Protein AF-A0A3N5YMM6-F1 (afdb_monomer)

Structure (mmCIF, N/CA/C/O backbone):
data_AF-A0A3N5YMM6-F1
#
_entry.id   AF-A0A3N5YMM6-F1
#
loop_
_atom_site.group_PDB
_atom_site.id
_atom_site.type_symbol
_atom_site.label_atom_id
_atom_site.label_alt_id
_atom_site.label_comp_id
_atom_site.label_asym_id
_atom_site.label_entity_id
_atom_site.label_seq_id
_atom_site.pdbx_PDB_ins_code
_atom_site.Cartn_x
_atom_site.Cartn_y
_atom_site.Cartn_z
_atom_site.occupancy
_atom_site.B_iso_or_equiv
_atom_site.auth_seq_id
_atom_site.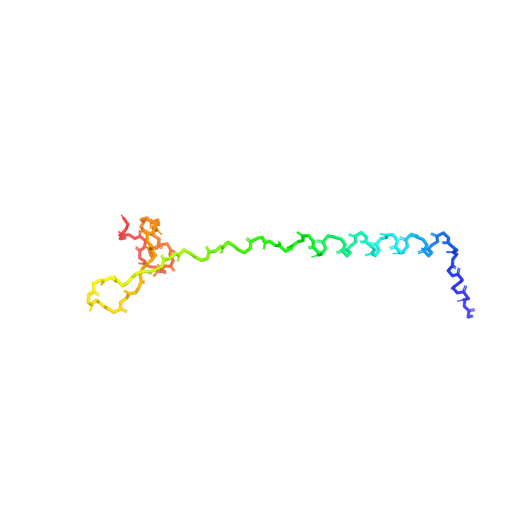auth_comp_id
_atom_site.auth_asym_id
_atom_site.auth_atom_id
_atom_site.pdbx_PDB_model_num
ATOM 1 N N . MET A 1 1 ? 57.882 -8.226 6.122 1.00 41.09 1 MET A N 1
ATOM 2 C CA . MET A 1 1 ? 56.958 -7.173 5.659 1.00 41.09 1 MET A CA 1
ATOM 3 C C . MET A 1 1 ? 56.616 -7.536 4.225 1.00 41.09 1 MET A C 1
ATOM 5 O O . MET A 1 1 ? 57.473 -7.406 3.367 1.00 41.09 1 MET A O 1
ATOM 9 N N . SER A 1 2 ? 55.492 -8.214 4.006 1.00 50.03 2 SER A N 1
ATOM 10 C CA . SER A 1 2 ? 55.129 -8.778 2.701 1.00 50.03 2 SER A CA 1
ATOM 11 C C . SER A 1 2 ? 54.557 -7.675 1.816 1.00 50.03 2 SER A C 1
ATOM 13 O O . SER A 1 2 ? 53.477 -7.163 2.104 1.00 50.03 2 SER A O 1
ATOM 15 N N . ASP A 1 3 ? 55.279 -7.316 0.757 1.00 51.44 3 ASP A N 1
ATOM 16 C CA . ASP A 1 3 ? 54.804 -6.374 -0.253 1.00 51.44 3 ASP A CA 1
ATOM 17 C C . ASP A 1 3 ? 53.600 -6.972 -0.991 1.00 51.44 3 ASP A C 1
ATOM 19 O O . ASP A 1 3 ? 53.722 -7.890 -1.801 1.00 51.44 3 ASP A O 1
ATOM 23 N N . GLN A 1 4 ? 52.406 -6.459 -0.697 1.00 62.53 4 GLN A N 1
ATOM 24 C CA . GLN A 1 4 ? 51.186 -6.769 -1.438 1.00 62.53 4 GLN A CA 1
ATOM 25 C C . GLN A 1 4 ? 51.175 -5.970 -2.745 1.00 62.53 4 GLN A C 1
ATOM 27 O O . GLN A 1 4 ? 50.545 -4.919 -2.855 1.00 62.53 4 GLN A O 1
ATOM 32 N N . THR A 1 5 ? 51.910 -6.439 -3.752 1.00 67.00 5 THR A N 1
ATOM 33 C CA . THR A 1 5 ? 51.927 -5.795 -5.070 1.00 67.00 5 THR A CA 1
ATOM 34 C C . THR A 1 5 ? 50.675 -6.198 -5.859 1.00 67.00 5 THR A C 1
ATOM 36 O O . THR A 1 5 ? 50.645 -7.247 -6.503 1.00 67.00 5 THR A O 1
ATOM 39 N N . LEU A 1 6 ? 49.622 -5.372 -5.818 1.00 69.62 6 LEU A N 1
ATOM 40 C CA . LEU A 1 6 ? 48.410 -5.586 -6.621 1.00 69.62 6 LEU A CA 1
ATOM 41 C C . LEU A 1 6 ? 48.777 -5.668 -8.110 1.00 69.62 6 LEU A C 1
ATOM 43 O O . LEU A 1 6 ? 49.235 -4.697 -8.718 1.00 69.62 6 LEU A O 1
ATOM 47 N N . THR A 1 7 ? 48.576 -6.832 -8.726 1.00 83.69 7 THR A N 1
ATOM 48 C CA . THR A 1 7 ? 48.901 -7.017 -10.145 1.00 83.69 7 THR A CA 1
ATOM 49 C C . THR A 1 7 ? 47.855 -6.317 -11.017 1.00 83.69 7 THR A C 1
ATOM 51 O O . THR A 1 7 ? 46.682 -6.254 -10.654 1.00 83.69 7 THR A O 1
ATOM 54 N N . ARG A 1 8 ? 48.221 -5.856 -12.225 1.00 81.00 8 ARG A N 1
ATOM 55 C CA . ARG A 1 8 ? 47.285 -5.179 -13.161 1.00 81.00 8 ARG A CA 1
ATOM 56 C C . ARG A 1 8 ? 45.974 -5.949 -13.371 1.00 81.00 8 ARG A C 1
ATOM 58 O O . ARG A 1 8 ? 44.906 -5.357 -13.464 1.00 81.00 8 ARG A O 1
ATOM 65 N N . ARG A 1 9 ? 46.054 -7.282 -13.413 1.00 82.38 9 ARG A N 1
ATOM 66 C CA . ARG A 1 9 ? 44.892 -8.174 -13.526 1.00 82.38 9 ARG A CA 1
ATOM 67 C C . ARG A 1 9 ? 43.987 -8.117 -12.291 1.00 82.38 9 ARG A C 1
ATOM 69 O O . ARG A 1 9 ? 42.773 -8.175 -12.445 1.00 82.38 9 ARG A O 1
ATOM 76 N N . GLU A 1 10 ? 44.552 -8.021 -11.093 1.00 81.56 10 GLU A N 1
ATOM 77 C CA . GLU A 1 10 ? 43.776 -7.895 -9.856 1.00 81.56 10 GLU A CA 1
ATOM 78 C C . GLU A 1 10 ? 43.109 -6.529 -9.755 1.00 81.56 10 GLU A C 1
ATOM 80 O O . GLU A 1 10 ? 41.928 -6.461 -9.431 1.00 81.56 10 GLU A O 1
ATOM 85 N N . PHE A 1 11 ? 43.804 -5.467 -10.166 1.00 79.06 11 PHE A N 1
ATOM 86 C CA . PHE A 1 11 ? 43.215 -4.133 -10.276 1.00 79.06 11 PHE A CA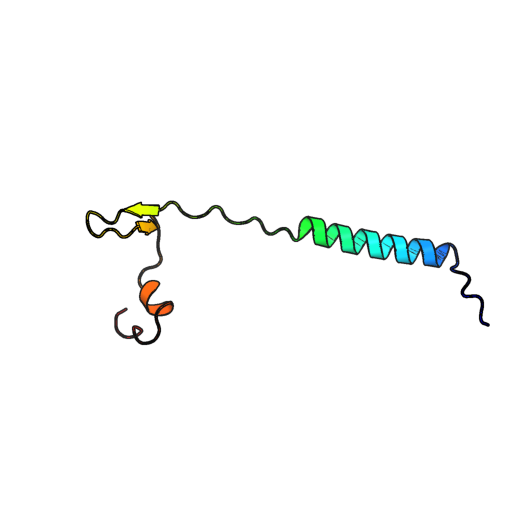 1
ATOM 87 C C . PHE A 1 11 ? 41.997 -4.118 -11.214 1.00 79.06 11 PHE A C 1
ATOM 89 O O . PHE A 1 11 ? 40.943 -3.601 -10.851 1.00 79.06 11 PHE A O 1
ATOM 96 N N . VAL A 1 12 ? 42.095 -4.757 -12.387 1.00 85.12 12 V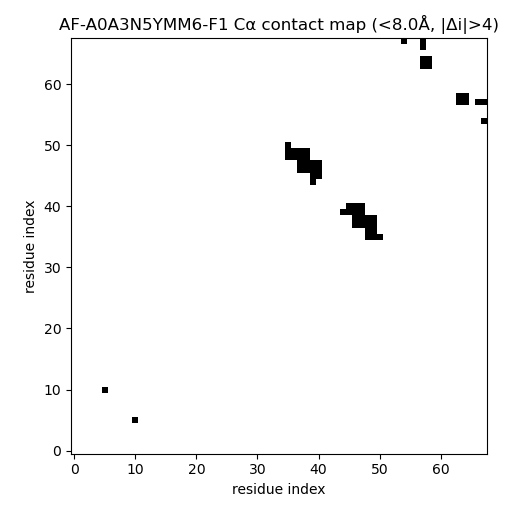AL A N 1
ATOM 97 C CA . VAL A 1 12 ? 40.963 -4.866 -13.327 1.00 85.12 12 VAL A CA 1
ATOM 98 C C . VAL A 1 12 ? 39.816 -5.693 -12.743 1.00 85.12 12 VAL A C 1
ATOM 100 O O . VAL A 1 12 ? 38.660 -5.316 -12.904 1.00 85.12 12 VAL A O 1
ATOM 103 N N . LYS A 1 13 ? 40.103 -6.790 -12.030 1.00 81.00 13 LYS A N 1
ATOM 104 C CA . LYS A 1 13 ? 39.066 -7.613 -11.382 1.00 81.00 13 LYS A CA 1
ATOM 105 C C . LYS A 1 13 ? 38.329 -6.852 -10.281 1.00 81.00 13 LYS A C 1
ATOM 107 O O . LYS A 1 13 ? 37.104 -6.894 -10.241 1.00 81.00 13 LYS A O 1
ATOM 112 N N . VAL A 1 14 ? 39.060 -6.147 -9.419 1.00 83.31 14 VAL A N 1
ATOM 113 C CA . VAL A 1 14 ? 38.482 -5.344 -8.332 1.00 83.31 14 VAL A CA 1
ATOM 114 C C . VAL A 1 14 ? 37.692 -4.162 -8.899 1.00 83.31 14 VAL A C 1
ATOM 116 O O . VAL A 1 14 ? 36.570 -3.920 -8.463 1.00 83.31 14 VAL A O 1
ATOM 119 N N . GLY A 1 15 ? 38.217 -3.483 -9.923 1.00 78.56 15 GLY A N 1
ATOM 120 C CA . GLY A 1 15 ? 37.516 -2.399 -10.614 1.00 78.56 15 GLY A CA 1
ATOM 121 C C . GLY A 1 15 ? 36.232 -2.864 -11.307 1.00 78.56 15 GLY A C 1
ATOM 122 O O . GLY A 1 15 ? 35.193 -2.225 -11.164 1.00 78.56 15 GLY A O 1
ATOM 123 N N . ALA A 1 16 ? 36.268 -4.008 -11.997 1.00 73.94 16 ALA A N 1
ATOM 124 C CA . ALA A 1 16 ? 35.091 -4.591 -12.639 1.00 73.94 16 ALA A CA 1
ATOM 125 C C . ALA A 1 16 ? 34.034 -5.045 -11.615 1.00 73.94 16 ALA A C 1
ATOM 127 O O . ALA A 1 16 ? 32.848 -4.778 -11.804 1.00 73.94 16 ALA A O 1
ATOM 128 N N . ALA A 1 17 ? 34.450 -5.675 -10.510 1.00 72.06 17 ALA A N 1
ATOM 129 C CA . ALA A 1 17 ? 33.546 -6.065 -9.428 1.00 72.06 17 ALA A CA 1
ATOM 130 C C . ALA A 1 17 ? 32.911 -4.843 -8.738 1.00 72.06 17 ALA A C 1
ATOM 132 O O . ALA A 1 17 ? 31.709 -4.838 -8.476 1.00 72.06 17 ALA A O 1
ATOM 133 N N . GLY A 1 18 ? 33.692 -3.783 -8.505 1.00 74.94 18 GLY A N 1
ATOM 134 C CA . GLY A 1 18 ? 33.200 -2.523 -7.944 1.00 74.94 18 GLY A CA 1
ATOM 135 C C . GLY A 1 18 ? 32.206 -1.808 -8.864 1.00 74.94 18 GLY A C 1
ATOM 136 O O . GLY A 1 18 ? 31.160 -1.352 -8.405 1.00 74.94 18 GLY A O 1
ATOM 137 N N . ALA A 1 19 ? 32.481 -1.771 -10.172 1.00 69.88 19 ALA A N 1
ATOM 138 C CA . ALA A 1 19 ? 31.583 -1.176 -11.161 1.00 69.88 19 ALA A CA 1
ATOM 139 C C . ALA A 1 19 ? 30.261 -1.955 -11.298 1.00 69.88 19 ALA A C 1
ATOM 141 O O . ALA A 1 19 ? 29.195 -1.345 -11.369 1.00 69.88 19 ALA A O 1
ATOM 142 N N . ALA A 1 20 ? 30.309 -3.292 -11.275 1.00 63.81 20 ALA A N 1
ATOM 143 C CA . ALA A 1 20 ? 29.109 -4.128 -11.307 1.00 63.81 20 ALA A CA 1
ATOM 144 C C . ALA A 1 20 ? 28.244 -3.947 -10.045 1.00 63.81 20 ALA A C 1
ATOM 146 O O . ALA A 1 20 ? 27.026 -3.813 -10.149 1.00 63.81 20 ALA A O 1
ATOM 147 N N . GLY A 1 21 ? 28.864 -3.870 -8.861 1.00 63.66 21 GLY A N 1
ATOM 148 C CA . GLY A 1 21 ? 28.154 -3.592 -7.609 1.00 63.66 21 GLY A CA 1
ATOM 149 C C . GLY A 1 21 ? 27.484 -2.214 -7.595 1.00 63.66 21 GLY A C 1
ATOM 150 O O . GLY A 1 21 ? 26.334 -2.087 -7.175 1.00 63.66 21 GLY A O 1
ATOM 151 N N . ALA A 1 22 ? 28.160 -1.192 -8.129 1.00 64.94 22 ALA A N 1
ATOM 152 C CA . ALA A 1 22 ? 27.592 0.147 -8.268 1.00 64.94 22 ALA A CA 1
ATOM 153 C C . ALA A 1 22 ? 26.420 0.185 -9.266 1.00 64.94 22 ALA A C 1
ATOM 155 O O . ALA A 1 22 ? 25.398 0.805 -8.983 1.00 64.94 22 ALA A O 1
ATOM 156 N N . ALA A 1 23 ? 26.512 -0.520 -10.398 1.00 63.69 23 ALA A N 1
ATOM 157 C CA . ALA A 1 23 ? 25.431 -0.583 -11.387 1.00 63.69 23 ALA A CA 1
ATOM 158 C C . ALA A 1 23 ? 24.141 -1.218 -10.826 1.00 63.69 23 ALA A C 1
ATOM 160 O O . ALA A 1 23 ? 23.037 -0.766 -11.139 1.00 63.69 23 ALA A O 1
ATOM 161 N N . ILE A 1 24 ? 24.266 -2.221 -9.949 1.00 62.31 24 ILE A N 1
ATOM 162 C CA . ILE A 1 24 ? 23.117 -2.817 -9.250 1.00 62.31 24 ILE A CA 1
ATOM 163 C C . ILE A 1 24 ? 22.516 -1.812 -8.259 1.00 62.31 24 ILE A C 1
ATOM 165 O O . ILE A 1 24 ? 21.302 -1.650 -8.215 1.00 62.31 24 ILE A O 1
ATOM 169 N N . ALA A 1 25 ? 23.340 -1.072 -7.512 1.00 63.47 25 ALA A N 1
ATOM 170 C CA . ALA A 1 25 ? 22.849 -0.058 -6.577 1.00 63.47 25 ALA A CA 1
ATOM 171 C C . ALA A 1 25 ? 22.107 1.098 -7.278 1.00 63.47 25 ALA A C 1
ATOM 173 O O . ALA A 1 25 ? 21.092 1.567 -6.768 1.00 63.47 25 ALA A O 1
ATOM 174 N N . LEU A 1 26 ? 22.559 1.522 -8.466 1.00 63.56 26 LEU A N 1
ATOM 175 C CA . LEU A 1 26 ? 21.874 2.556 -9.255 1.00 63.56 26 LEU A CA 1
ATOM 176 C C . LEU A 1 26 ? 20.541 2.083 -9.859 1.00 63.56 26 LEU A C 1
ATOM 178 O O . LEU A 1 26 ? 19.676 2.909 -10.139 1.00 63.56 26 LEU A O 1
ATOM 182 N N . THR A 1 27 ? 20.364 0.778 -10.067 1.00 62.28 27 THR A N 1
ATOM 183 C CA . THR A 1 27 ? 19.139 0.199 -10.652 1.00 62.28 27 THR A CA 1
ATOM 184 C C . THR A 1 27 ? 18.191 -0.395 -9.608 1.00 62.28 27 THR A C 1
ATOM 186 O O . THR A 1 27 ? 17.024 -0.628 -9.909 1.00 62.28 27 THR A O 1
ATOM 189 N N . ALA A 1 28 ? 18.646 -0.570 -8.363 1.00 62.53 28 ALA A N 1
ATOM 190 C CA . ALA A 1 28 ? 17.841 -1.035 -7.231 1.00 62.53 28 ALA A CA 1
ATOM 191 C C . ALA A 1 28 ? 16.889 0.032 -6.657 1.00 62.53 28 ALA A C 1
ATOM 193 O O . ALA A 1 28 ? 16.165 -0.237 -5.696 1.00 62.53 28 ALA A O 1
ATOM 194 N N . GLY A 1 29 ? 16.866 1.237 -7.233 1.00 62.09 29 GLY A N 1
ATOM 195 C CA . GLY A 1 29 ? 15.843 2.237 -6.953 1.00 62.09 29 GLY A CA 1
ATOM 196 C C . GLY A 1 29 ? 14.484 1.734 -7.432 1.00 62.09 29 GLY A C 1
ATOM 197 O O . GLY A 1 29 ? 14.103 1.968 -8.576 1.00 62.09 29 GLY A O 1
ATOM 198 N N . GLY A 1 30 ? 13.764 1.021 -6.563 1.00 64.12 30 GLY A N 1
ATOM 199 C CA . GLY A 1 30 ? 12.387 0.619 -6.817 1.00 64.12 30 GLY A CA 1
ATOM 200 C C . GLY A 1 30 ? 11.567 1.837 -7.228 1.00 64.12 30 GLY A C 1
ATOM 201 O O . GLY A 1 30 ? 11.678 2.903 -6.619 1.00 64.12 30 GLY A O 1
ATOM 202 N N . THR A 1 31 ? 10.762 1.693 -8.278 1.00 65.06 31 THR A N 1
ATOM 203 C CA . THR A 1 31 ? 9.806 2.721 -8.680 1.00 65.06 31 THR A CA 1
ATOM 204 C C . THR A 1 31 ? 8.855 2.940 -7.515 1.00 65.06 31 THR A C 1
ATOM 206 O O . THR A 1 31 ? 7.982 2.122 -7.230 1.00 65.06 31 THR A O 1
ATOM 209 N N . GLN A 1 32 ? 9.078 4.022 -6.771 1.00 65.75 32 GLN A N 1
ATOM 210 C CA . GLN A 1 32 ? 8.227 4.382 -5.653 1.00 65.75 32 GLN A CA 1
ATOM 211 C C . GLN A 1 32 ? 6.846 4.659 -6.240 1.00 65.75 32 GLN A C 1
ATOM 213 O O . GLN A 1 32 ? 6.653 5.635 -6.968 1.00 65.75 32 GLN A O 1
ATOM 218 N N . ALA A 1 33 ? 5.921 3.724 -6.026 1.00 72.94 33 ALA A N 1
ATOM 219 C CA . ALA A 1 33 ? 4.590 3.819 -6.590 1.00 72.94 33 ALA A CA 1
ATOM 220 C C . ALA A 1 33 ? 3.967 5.131 -6.112 1.00 72.94 33 ALA A C 1
ATOM 222 O O . ALA A 1 33 ? 3.988 5.430 -4.915 1.00 72.94 33 ALA A O 1
ATOM 223 N N . ALA A 1 34 ? 3.444 5.923 -7.051 1.00 79.50 34 ALA A N 1
ATOM 224 C CA . ALA A 1 34 ? 2.769 7.162 -6.708 1.00 79.50 34 ALA A CA 1
ATOM 225 C C . ALA A 1 34 ? 1.677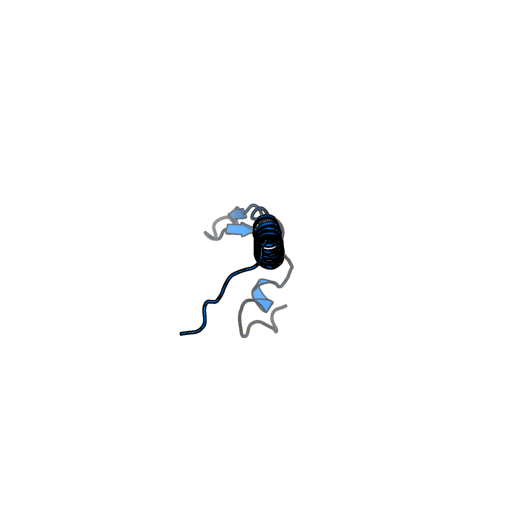 6.863 -5.671 1.00 79.50 34 ALA A C 1
ATOM 227 O O . ALA A 1 34 ? 0.889 5.925 -5.834 1.00 79.50 34 ALA A O 1
ATOM 228 N N . ALA A 1 35 ? 1.659 7.635 -4.582 1.00 82.62 35 ALA A N 1
ATOM 229 C CA . ALA A 1 35 ? 0.656 7.467 -3.544 1.00 82.62 35 ALA A CA 1
ATOM 230 C C . ALA A 1 35 ? -0.744 7.600 -4.161 1.00 82.62 35 ALA A C 1
ATOM 232 O O . ALA A 1 35 ? -0.997 8.479 -4.987 1.00 82.62 35 ALA A O 1
ATOM 233 N N . MET A 1 36 ? -1.657 6.706 -3.774 1.00 88.56 36 MET A N 1
ATOM 234 C CA . MET A 1 36 ? -3.029 6.778 -4.277 1.00 88.56 36 MET A CA 1
ATOM 235 C C . MET A 1 36 ? -3.689 8.075 -3.805 1.00 88.56 36 MET A C 1
ATOM 237 O O . MET A 1 36 ? -3.537 8.420 -2.633 1.00 88.56 36 MET A O 1
ATOM 241 N N . PRO A 1 37 ? -4.477 8.748 -4.658 1.00 91.31 37 PRO A N 1
ATOM 242 C CA . PRO A 1 37 ? -5.194 9.941 -4.244 1.00 91.31 37 PRO A CA 1
ATOM 243 C C . PRO A 1 37 ? -6.143 9.667 -3.070 1.00 91.31 37 PRO A C 1
ATOM 245 O O . PRO A 1 37 ? -6.815 8.629 -3.016 1.00 91.31 37 PRO A O 1
ATOM 248 N N . GLU A 1 38 ? -6.226 10.637 -2.162 1.00 93.25 38 GLU A N 1
ATOM 249 C CA . GLU A 1 38 ? -7.116 10.620 -1.004 1.00 93.25 38 GLU A CA 1
ATOM 250 C C . GLU A 1 38 ? -8.144 11.749 -1.076 1.00 93.25 38 GLU A C 1
ATOM 252 O O . GLU A 1 38 ? -7.873 12.834 -1.596 1.00 93.25 38 GLU A O 1
ATOM 257 N N . ARG A 1 39 ? -9.333 11.512 -0.518 1.00 93.88 39 ARG A N 1
ATOM 258 C CA . ARG A 1 39 ? -10.412 12.504 -0.431 1.00 93.88 39 ARG A CA 1
ATOM 259 C C . ARG A 1 39 ? -11.064 12.457 0.957 1.00 93.88 39 ARG A C 1
ATOM 261 O O . ARG A 1 39 ? -11.095 11.385 1.562 1.00 93.88 39 ARG A O 1
ATOM 268 N N . PRO A 1 40 ? -11.591 13.580 1.482 1.00 94.38 40 PRO A N 1
ATOM 269 C CA . PRO A 1 40 ? -12.385 13.573 2.708 1.00 94.38 40 PRO A CA 1
ATOM 270 C C . PRO A 1 40 ? -13.596 12.635 2.625 1.00 94.38 40 PRO A C 1
ATOM 272 O O . PRO A 1 40 ? -14.353 12.649 1.650 1.00 94.38 40 PRO A O 1
ATOM 275 N N . LEU A 1 41 ? -13.805 11.868 3.693 1.00 91.19 41 LEU A N 1
ATOM 276 C CA . LEU A 1 41 ? -14.988 11.051 3.925 1.00 91.19 41 LEU A CA 1
ATOM 277 C C . LEU A 1 41 ? -16.090 11.918 4.554 1.00 91.19 41 LEU A C 1
ATOM 279 O O . LEU A 1 41 ? -16.333 11.898 5.763 1.00 91.19 41 LEU A O 1
ATOM 283 N N . GLY A 1 42 ? -16.732 12.744 3.728 1.00 92.31 42 GLY A N 1
ATOM 284 C CA . GLY A 1 42 ? -17.790 13.652 4.175 1.00 92.31 42 GLY A CA 1
ATOM 285 C C . GLY A 1 42 ? -17.316 14.613 5.274 1.00 92.31 42 GLY A C 1
ATOM 286 O O . GLY A 1 42 ? -16.261 15.231 5.149 1.00 92.31 42 GLY A O 1
ATOM 287 N N . LYS A 1 43 ? -18.095 14.738 6.359 1.00 94.12 43 LYS A N 1
ATOM 288 C CA . LYS A 1 43 ? -17.803 15.618 7.512 1.00 94.12 43 LYS A CA 1
ATOM 289 C C . LYS A 1 43 ? -17.108 14.908 8.682 1.00 94.12 43 LYS A C 1
ATOM 291 O O . LYS A 1 43 ? -17.017 15.471 9.765 1.00 94.12 43 LYS A O 1
ATOM 296 N N . THR A 1 44 ? -16.626 13.683 8.483 1.00 92.75 44 THR A N 1
ATOM 297 C CA . THR A 1 44 ? -16.004 12.883 9.556 1.00 92.75 44 THR A CA 1
ATOM 298 C C . THR A 1 44 ? -14.604 13.367 9.947 1.00 92.75 44 THR A C 1
ATOM 300 O O . THR A 1 44 ? -14.072 12.940 10.961 1.00 92.75 44 THR A O 1
ATOM 303 N N . GLY A 1 45 ? -13.983 14.234 9.137 1.00 92.94 45 GLY A N 1
ATOM 304 C CA . GLY A 1 45 ? -12.601 14.685 9.335 1.00 92.94 45 GLY A CA 1
ATOM 305 C C . GLY A 1 45 ? -11.539 13.682 8.867 1.00 92.94 45 GLY A C 1
ATOM 306 O O . GLY A 1 45 ? -10.357 14.016 8.849 1.00 92.94 45 GLY A O 1
ATOM 307 N N . HIS A 1 46 ? -11.937 12.486 8.424 1.00 90.19 46 HIS A N 1
ATOM 308 C CA . HIS A 1 46 ? -11.023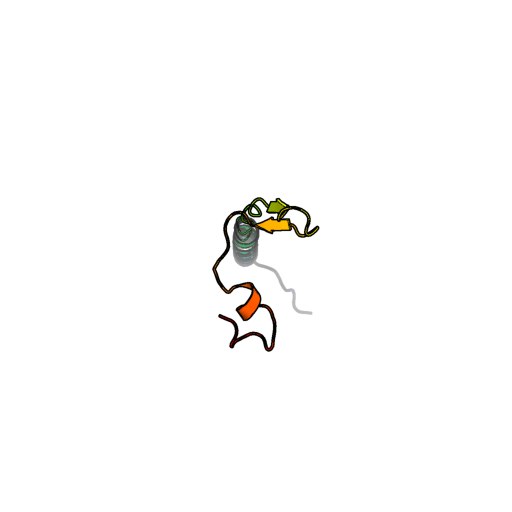 11.475 7.900 1.00 90.19 46 HIS A CA 1
ATOM 309 C C . HIS A 1 46 ? -10.845 11.597 6.386 1.00 90.19 46 HIS A C 1
ATOM 311 O O . HIS A 1 46 ? -11.794 11.885 5.654 1.00 90.19 46 HIS A O 1
ATOM 317 N N . LYS A 1 47 ? -9.625 11.346 5.907 1.00 92.19 47 LYS A N 1
ATOM 318 C CA . LYS A 1 47 ? -9.317 11.178 4.483 1.00 92.19 47 LYS A CA 1
ATOM 319 C C . LYS A 1 47 ? -9.164 9.693 4.181 1.00 92.19 47 LYS A C 1
ATOM 321 O O . LYS A 1 47 ? -8.577 8.962 4.972 1.00 92.19 47 LYS A O 1
ATOM 326 N N . VAL A 1 48 ? -9.723 9.257 3.059 1.00 89.81 48 VAL A N 1
ATOM 327 C CA . VAL A 1 48 ? -9.682 7.861 2.612 1.00 89.81 48 VAL A CA 1
ATOM 328 C C . VAL A 1 48 ? -9.129 7.780 1.197 1.00 89.81 48 VAL A C 1
ATOM 330 O O . VAL A 1 48 ? -9.326 8.696 0.391 1.00 89.81 48 VAL A O 1
ATOM 333 N N . ARG A 1 49 ? -8.447 6.674 0.888 1.00 90.88 49 ARG A N 1
ATOM 334 C CA . ARG A 1 49 ? -7.960 6.373 -0.466 1.00 90.88 49 ARG A CA 1
ATOM 335 C C . ARG A 1 49 ? -9.158 6.110 -1.382 1.00 90.88 49 ARG A C 1
ATOM 337 O O . ARG A 1 49 ? -10.120 5.474 -0.963 1.00 90.88 49 ARG A O 1
ATOM 344 N N . ILE A 1 50 ? -9.114 6.608 -2.621 1.00 89.81 50 ILE A N 1
ATOM 345 C CA . ILE A 1 50 ? -10.240 6.480 -3.575 1.00 89.81 50 ILE A CA 1
ATOM 346 C C . ILE A 1 50 ? -10.547 5.016 -3.912 1.00 89.81 50 ILE A C 1
ATOM 348 O O . ILE A 1 50 ? -11.705 4.662 -4.116 1.00 89.81 50 ILE A O 1
ATOM 352 N N . PHE A 1 51 ? -9.512 4.183 -3.967 1.00 85.94 51 PHE A N 1
ATOM 353 C CA . PHE A 1 51 ? -9.637 2.739 -4.079 1.00 85.94 51 PHE A CA 1
ATOM 354 C C . PHE A 1 51 ? -8.990 2.111 -2.851 1.00 85.94 51 PHE A C 1
ATOM 356 O O . PHE A 1 51 ? -7.883 2.490 -2.456 1.00 85.94 51 PHE A O 1
ATOM 363 N N . SER A 1 52 ? -9.689 1.165 -2.247 1.00 82.50 52 SER A N 1
ATOM 364 C CA . SER A 1 52 ? -9.221 0.409 -1.097 1.00 82.50 52 SER A CA 1
ATOM 365 C C . SER A 1 52 ? -9.698 -1.031 -1.212 1.00 82.50 52 SER A C 1
ATOM 367 O O . SER A 1 52 ? -10.696 -1.333 -1.867 1.00 82.50 52 SER A O 1
ATOM 369 N N . LEU A 1 53 ? -8.961 -1.928 -0.567 1.00 85.88 53 LEU A N 1
ATOM 370 C CA . LEU A 1 53 ? -9.408 -3.296 -0.370 1.00 85.88 53 LEU A CA 1
ATOM 371 C C . LEU A 1 53 ? -10.456 -3.305 0.754 1.00 85.88 53 LEU A C 1
ATOM 373 O O . LEU A 1 53 ? -10.212 -2.752 1.829 1.00 85.88 53 LEU A O 1
ATOM 377 N N . GLY A 1 54 ? -11.615 -3.921 0.519 1.00 83.69 54 GLY A N 1
ATOM 378 C CA . GLY A 1 54 ? -12.604 -4.149 1.576 1.00 83.69 54 GLY A CA 1
ATOM 379 C C . GLY A 1 54 ? -11.982 -4.939 2.731 1.00 83.69 54 GLY A C 1
ATOM 380 O O . GLY A 1 54 ? -11.206 -5.860 2.493 1.00 83.69 54 GLY A O 1
ATOM 381 N N . GLY A 1 55 ? -12.253 -4.538 3.974 1.00 82.44 55 GLY A N 1
ATOM 382 C CA . GLY A 1 55 ? -11.687 -5.197 5.157 1.00 82.44 55 GLY A CA 1
ATOM 383 C C . GLY A 1 55 ? -10.198 -4.924 5.419 1.00 82.44 55 GLY A C 1
ATOM 384 O O . GLY A 1 55 ? -9.646 -5.504 6.346 1.00 82.44 55 GLY A O 1
ATOM 385 N N . GLN A 1 56 ? -9.520 -4.026 4.682 1.00 85.00 56 GLN A N 1
ATOM 386 C CA . GLN A 1 56 ? -8.108 -3.711 4.977 1.00 85.00 56 GLN A CA 1
ATOM 387 C C . GLN A 1 56 ? -7.912 -3.239 6.428 1.00 85.00 56 GLN A C 1
ATOM 389 O O . GLN A 1 56 ? -7.075 -3.759 7.159 1.00 85.00 56 GLN A O 1
ATOM 394 N N . ALA A 1 57 ? -8.780 -2.342 6.902 1.00 78.50 57 ALA A N 1
ATOM 395 C CA . ALA A 1 57 ?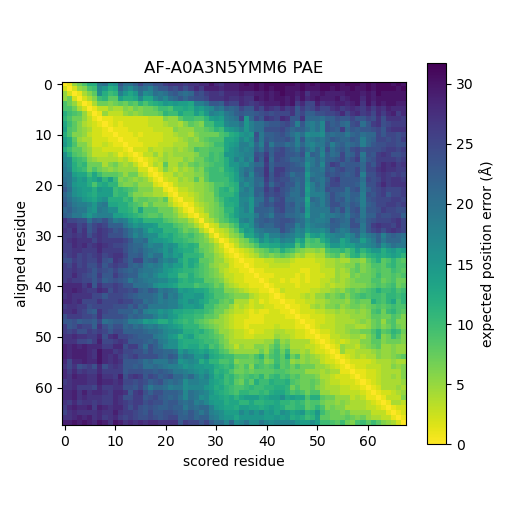 -8.722 -1.861 8.281 1.00 78.50 57 ALA A CA 1
ATOM 396 C C . ALA A 1 57 ? -8.800 -2.996 9.319 1.00 78.50 57 ALA A C 1
ATOM 398 O O . ALA A 1 57 ? -8.227 -2.863 10.397 1.00 78.50 57 ALA A O 1
ATOM 399 N N . THR A 1 58 ? -9.472 -4.099 8.982 1.00 81.50 58 THR A N 1
ATOM 400 C CA . THR A 1 58 ? -9.595 -5.286 9.828 1.00 81.50 58 THR A CA 1
ATOM 401 C C . THR A 1 58 ? -8.309 -6.120 9.868 1.00 81.50 58 THR A C 1
ATOM 403 O O . THR A 1 58 ? -7.969 -6.721 10.885 1.00 81.50 58 THR A O 1
ATOM 406 N N . ILE A 1 59 ? -7.557 -6.138 8.767 1.00 81.88 59 ILE A N 1
ATOM 407 C CA . ILE A 1 59 ? -6.261 -6.821 8.678 1.00 81.88 59 ILE A CA 1
ATOM 408 C C . ILE A 1 59 ? -5.170 -6.003 9.384 1.00 81.88 59 ILE A C 1
ATOM 410 O O . ILE A 1 59 ? -4.313 -6.567 10.062 1.00 81.88 59 ILE A O 1
ATOM 414 N N . GLU A 1 60 ? -5.199 -4.676 9.247 1.00 83.00 60 GLU A N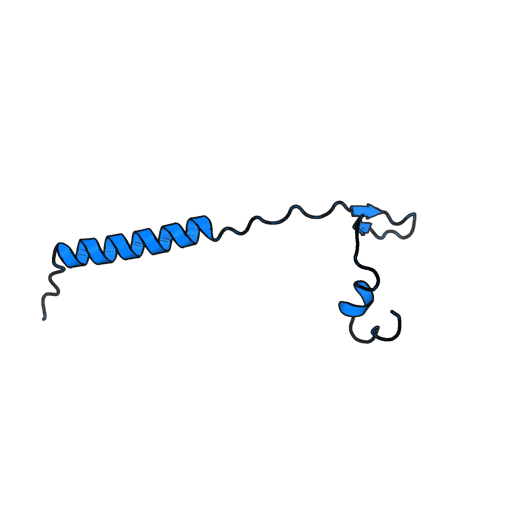 1
ATOM 415 C CA . GLU A 1 60 ? -4.199 -3.767 9.824 1.00 83.00 60 GLU A CA 1
ATOM 416 C C . GLU A 1 60 ? -4.374 -3.537 11.333 1.00 83.00 60 GLU A C 1
ATOM 418 O O . GLU A 1 60 ? -3.396 -3.235 12.022 1.00 83.00 60 GLU A O 1
ATOM 423 N N . LYS A 1 61 ? -5.597 -3.667 11.867 1.00 82.69 61 LYS A N 1
ATOM 424 C CA . LYS A 1 61 ? -5.891 -3.429 13.288 1.00 82.69 61 LYS A CA 1
ATOM 425 C C . LYS A 1 61 ? -5.998 -4.743 14.073 1.00 82.69 61 LYS A C 1
ATOM 427 O O . LYS A 1 61 ? -6.940 -5.511 13.857 1.00 82.69 61 LYS A O 1
ATOM 432 N N . PRO A 1 62 ? -5.104 -4.989 15.050 1.00 82.50 62 PRO A N 1
ATOM 433 C CA . PRO A 1 62 ? -5.194 -6.162 15.915 1.00 82.50 62 PRO A CA 1
ATOM 434 C C . PRO A 1 62 ? -6.558 -6.258 16.614 1.00 82.50 62 PRO A C 1
ATOM 436 O O . PRO A 1 62 ? -7.059 -5.262 17.131 1.00 82.50 62 PRO A O 1
ATOM 439 N N . GLY A 1 63 ? -7.140 -7.460 16.654 1.00 82.62 63 GLY A N 1
ATOM 440 C CA . GLY A 1 63 ? -8.380 -7.739 17.392 1.00 82.62 63 GLY A CA 1
ATOM 441 C C . GLY A 1 63 ? -9.692 -7.430 16.662 1.00 82.62 63 GLY A C 1
ATOM 442 O O . GLY A 1 63 ? -10.743 -7.652 17.242 1.00 82.62 63 GLY A O 1
ATOM 443 N N . THR A 1 64 ? -9.656 -6.976 15.406 1.00 81.06 64 THR A N 1
ATOM 444 C CA . THR A 1 64 ? -10.875 -6.639 14.631 1.00 81.06 64 THR A CA 1
ATOM 445 C C . THR A 1 64 ? -11.279 -7.712 13.615 1.00 81.06 64 THR A C 1
ATOM 447 O O . THR A 1 64 ? -12.193 -7.509 12.823 1.00 81.06 64 THR A O 1
ATOM 450 N N . ARG A 1 65 ? -10.604 -8.872 13.632 1.00 74.81 65 ARG A N 1
ATOM 451 C CA . ARG A 1 65 ? -10.660 -9.924 12.597 1.00 74.81 65 ARG A CA 1
ATOM 452 C C . ARG A 1 65 ? -12.065 -10.484 12.328 1.00 74.81 65 ARG A C 1
ATOM 454 O O . ARG A 1 65 ? -12.319 -10.922 11.212 1.00 74.81 65 ARG A O 1
ATOM 461 N N . ASP A 1 66 ? -12.948 -10.438 13.319 1.00 78.31 66 ASP A N 1
ATOM 462 C CA . ASP A 1 66 ? -14.311 -10.975 13.239 1.00 78.31 66 ASP A CA 1
ATOM 463 C C . ASP A 1 66 ? -15.335 -9.960 12.680 1.00 78.31 66 ASP A C 1
ATOM 465 O O . ASP A 1 66 ? -16.514 -10.276 12.560 1.00 78.31 66 ASP A O 1
ATOM 469 N N . GLU A 1 67 ? -14.898 -8.744 12.326 1.00 72.38 67 GLU A N 1
ATOM 470 C CA . GLU A 1 67 ? -15.743 -7.656 11.801 1.00 72.38 67 GLU A CA 1
ATOM 471 C C . GLU A 1 67 ? -15.710 -7.532 10.257 1.00 72.38 67 GLU A C 1
ATOM 473 O O . GLU A 1 67 ? -16.171 -6.526 9.714 1.00 72.38 67 GLU A O 1
ATOM 478 N N . SER A 1 68 ? -15.119 -8.508 9.545 1.00 59.47 68 SER A N 1
ATOM 479 C CA . SER A 1 68 ? -15.002 -8.532 8.067 1.00 59.47 68 SER A CA 1
ATOM 480 C C . SER A 1 68 ? -16.194 -9.150 7.349 1.00 59.47 68 SER A C 1
ATOM 482 O O . SER A 1 68 ? -16.690 -10.196 7.819 1.00 59.47 68 SER A O 1
#

Solvent-accessible surface area (backbone atoms only — not comparable to full-atom values): 4518 Å² total; per-residue (Å²): 137,84,82,81,74,80,45,75,70,53,53,50,51,53,51,51,52,51,51,53,54,50,53,50,62,71,63,63,65,69,82,77,72,77,78,75,63,66,45,69,54,76,89,73,84,44,71,42,55,81,74,74,65,86,54,48,71,34,74,75,37,88,91,37,69,88,77,106

Foldseek 3Di:
DDPPDQDPVNVVVVVVVVVVVVVCVVVVPPPPPPDADWDDPPPPPDIDGPDDDPCPVVVVDPPSVVVD

pLDDT: mean 77.24, std 12.1, range [41.09, 94.38]

Mean predicted ali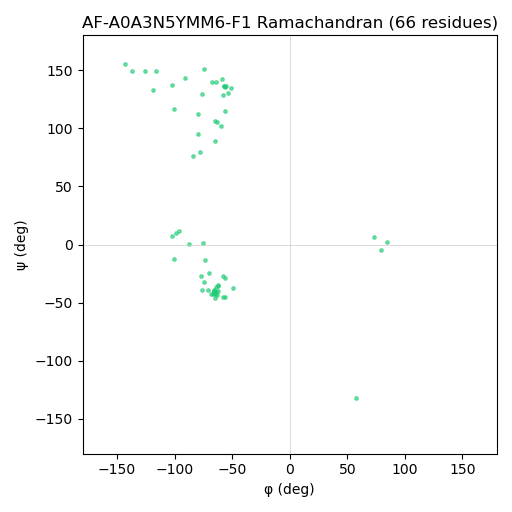gned error: 14.6 Å

Radius of gyration: 26.47 Å; Cα contacts (8 Å, |Δi|>4): 28; chains: 1; bounding box: 75×27×31 Å

Sequence (68 aa):
MSDQTLTRREFVKVGAAGAAGAAIALTAGGTQAAAMPERPLGKTGHKVR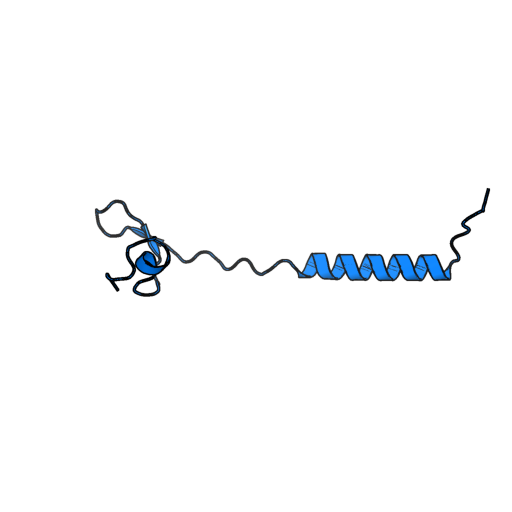IFSLGGQATIEKPGTRDES

Secondary structure (DSSP, 8-state):
-------HHHHHHHHHHHHHHHHHHHH-----PPPPPEEE-TTSS-EEESS--TTHHHHHSTT-GGG-